Protein AF-A0A2I0SCR7-F1 (afdb_monomer)

Secondary structure (DSSP, 8-state):
-PPPPHHHHHSPPTTGGGEETTEE----HHHHHHHHHHHHHT----TTS-HHHHHHHHHHHHHHHHTTT-HHHHHHHHHHHHHHHHHHHHHHHHHHHTTEEEE--TTS-S--EEEE-SS-------------

Organism: NCBI:txid2058924

Solvent-accessible surface area (backbone atoms only — not comparable to full-atom values): 7984 Å² total; per-residue (Å²): 137,84,87,74,54,71,69,65,63,66,39,59,24,77,72,39,24,26,66,47,100,87,44,83,54,79,49,57,64,70,56,36,39,50,54,58,40,57,75,54,68,78,70,74,81,62,87,86,55,54,68,72,58,50,54,52,50,59,51,42,54,54,48,46,50,49,11,39,44,36,45,72,38,44,58,50,39,52,55,50,50,51,53,52,49,51,51,52,51,49,54,52,48,31,63,73,47,73,34,43,48,78,46,70,48,91,84,65,81,50,79,72,45,75,45,73,59,76,56,88,69,80,78,71,73,79,77,78,79,75,87,128

Nearest PDB structures (foldseek):
  6ya6-assembly1_B  TM=4.386E-01  e=8.259E+00  Homo sapiens

Structure (mmCIF, N/CA/C/O backbone):
data_AF-A0A2I0SCR7-F1
#
_entry.id   AF-A0A2I0SCR7-F1
#
loop_
_atom_site.group_PDB
_atom_site.id
_atom_site.type_symbol
_atom_site.label_atom_id
_atom_site.label_alt_id
_atom_site.label_comp_id
_atom_site.label_asym_id
_atom_site.label_entity_id
_atom_site.label_seq_id
_atom_site.pdbx_PDB_ins_code
_atom_site.Cartn_x
_atom_site.Cartn_y
_atom_site.Cartn_z
_atom_site.occupancy
_atom_site.B_iso_or_equiv
_atom_site.auth_seq_id
_atom_site.auth_comp_id
_atom_site.auth_asym_id
_atom_site.auth_atom_id
_atom_site.pdbx_PDB_model_num
ATOM 1 N N . MET A 1 1 ? 3.992 16.497 23.424 1.00 75.38 1 MET A N 1
ATOM 2 C CA . MET A 1 1 ? 3.329 15.257 22.976 1.00 75.38 1 MET A CA 1
ATOM 3 C C . MET A 1 1 ? 2.904 14.525 24.228 1.00 75.38 1 MET A C 1
ATOM 5 O O . MET A 1 1 ? 3.754 14.311 25.080 1.00 75.38 1 MET A O 1
ATOM 9 N N . GLU A 1 2 ? 1.617 14.226 24.357 1.00 89.12 2 GLU A N 1
ATOM 10 C CA . GLU A 1 2 ? 1.086 13.418 25.461 1.00 89.12 2 GLU A CA 1
ATOM 11 C C . GLU A 1 2 ? 1.238 11.931 25.118 1.00 89.12 2 GLU A C 1
ATOM 13 O O . GLU A 1 2 ? 1.054 11.545 23.961 1.00 89.12 2 GLU A O 1
ATOM 18 N N . ILE A 1 3 ? 1.600 11.103 26.101 1.00 94.56 3 ILE A N 1
ATOM 19 C CA . ILE A 1 3 ? 1.719 9.651 25.912 1.00 94.56 3 ILE A CA 1
ATOM 20 C C . ILE A 1 3 ? 0.316 9.044 25.956 1.00 94.56 3 ILE A C 1
ATOM 22 O O . ILE A 1 3 ? -0.421 9.246 26.918 1.00 94.56 3 ILE A O 1
ATOM 26 N N . GLN A 1 4 ? -0.041 8.287 24.921 1.00 93.44 4 GLN A N 1
ATOM 27 C CA . GLN A 1 4 ? -1.324 7.594 24.843 1.00 93.44 4 GLN A CA 1
ATOM 28 C C . GLN A 1 4 ? -1.243 6.209 25.493 1.00 93.44 4 GLN A C 1
ATOM 30 O O . GLN A 1 4 ? -0.223 5.523 25.397 1.00 93.44 4 GLN A O 1
ATOM 35 N N . SER A 1 5 ? -2.332 5.776 26.129 1.00 96.69 5 SER A N 1
ATOM 36 C CA . SER A 1 5 ? -2.488 4.387 26.563 1.00 96.69 5 SER A CA 1
ATOM 37 C C . SER A 1 5 ? -2.703 3.458 25.361 1.00 96.69 5 SER A C 1
ATOM 39 O O . SER A 1 5 ? -3.092 3.894 24.276 1.00 96.69 5 SER A O 1
ATOM 41 N N . LEU A 1 6 ? -2.498 2.151 25.553 1.00 96.19 6 LEU A N 1
ATOM 42 C CA . LEU A 1 6 ? -2.779 1.161 24.508 1.00 96.19 6 LEU A CA 1
ATOM 43 C C . LEU A 1 6 ? -4.248 1.201 24.056 1.00 96.19 6 LEU A C 1
ATOM 45 O O . LEU A 1 6 ? -4.519 1.129 22.863 1.00 96.19 6 LEU A O 1
ATOM 49 N N . GLU A 1 7 ? -5.182 1.370 24.993 1.00 96.50 7 GLU A N 1
ATOM 50 C CA . GLU A 1 7 ? -6.614 1.489 24.697 1.00 96.50 7 GLU A CA 1
ATOM 51 C C . GLU A 1 7 ? -6.903 2.692 23.788 1.00 96.50 7 GLU A C 1
ATOM 53 O O . GLU A 1 7 ? -7.646 2.579 22.817 1.00 96.50 7 GLU A O 1
ATOM 58 N N . GLN A 1 8 ? -6.252 3.831 24.046 1.00 94.56 8 GLN A N 1
ATOM 59 C CA . GLN A 1 8 ? -6.382 5.021 23.205 1.00 94.56 8 GLN A CA 1
ATOM 60 C C . GLN A 1 8 ? -5.792 4.812 21.805 1.00 94.56 8 GLN A C 1
ATOM 62 O O . GLN A 1 8 ? -6.364 5.303 20.838 1.00 94.56 8 GLN A O 1
ATOM 67 N N . LEU A 1 9 ? -4.683 4.075 21.682 1.00 94.06 9 LEU A N 1
ATOM 68 C CA . LEU A 1 9 ? -4.076 3.734 20.386 1.00 94.06 9 LEU A CA 1
ATOM 69 C C . LEU A 1 9 ? -4.917 2.736 19.572 1.00 94.06 9 LEU A C 1
ATOM 71 O O . LEU A 1 9 ? -4.842 2.722 18.347 1.00 94.06 9 LEU A O 1
ATOM 75 N N . GLN A 1 10 ? -5.697 1.890 20.246 1.00 94.88 10 GLN A N 1
ATOM 76 C CA . GLN A 1 10 ? -6.592 0.909 19.626 1.00 94.88 10 GLN A CA 1
ATOM 77 C C . GLN A 1 10 ? -7.984 1.475 19.318 1.00 94.88 10 GLN A C 1
ATOM 79 O O . GLN A 1 10 ? -8.761 0.834 18.606 1.00 94.88 10 GLN A O 1
ATOM 84 N N . ALA A 1 11 ? -8.317 2.658 19.839 1.00 96.19 11 ALA A N 1
ATOM 85 C C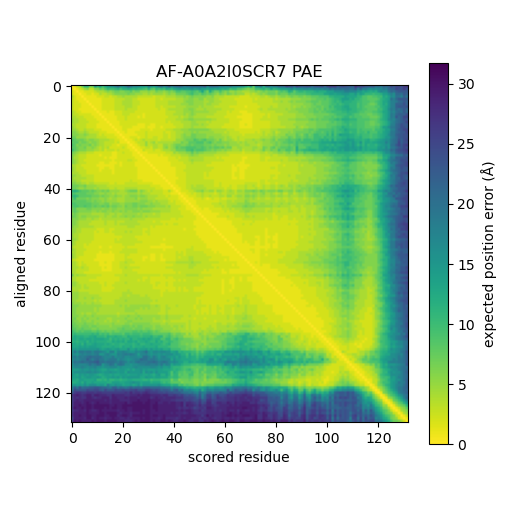A . ALA A 1 11 ? -9.568 3.326 19.526 1.00 96.19 11 ALA A CA 1
ATOM 86 C C . ALA A 1 11 ? -9.596 3.722 18.044 1.00 96.19 11 ALA A C 1
ATOM 88 O O . ALA A 1 11 ? -8.648 4.300 17.516 1.00 96.19 11 ALA A O 1
ATOM 89 N N . ALA A 1 12 ? -10.703 3.421 17.366 1.00 97.06 12 ALA A N 1
ATOM 90 C CA . ALA A 1 12 ? -10.852 3.791 15.968 1.00 97.06 12 ALA A CA 1
ATOM 91 C C . ALA A 1 12 ? -10.916 5.313 15.789 1.00 97.06 12 ALA A C 1
ATOM 93 O O . ALA A 1 12 ? -11.583 6.027 16.545 1.00 97.06 12 ALA A O 1
ATOM 94 N N . ASP A 1 13 ? -10.268 5.793 14.733 1.00 96.25 13 ASP A N 1
ATOM 95 C CA . ASP A 1 13 ? -10.353 7.182 14.314 1.00 96.25 13 ASP A CA 1
ATOM 96 C C . ASP A 1 13 ? -11.774 7.501 13.838 1.00 96.25 13 ASP A C 1
ATOM 98 O O . ASP A 1 13 ? -12.359 6.798 13.021 1.00 96.25 13 ASP A O 1
ATOM 102 N N . ARG A 1 14 ? -12.359 8.597 14.320 1.00 95.12 14 ARG A N 1
ATOM 103 C CA . ARG A 1 14 ? -13.758 8.921 14.003 1.00 95.12 14 ARG A CA 1
ATOM 104 C C . ARG A 1 14 ? -13.994 9.184 12.510 1.00 95.12 14 ARG A C 1
ATOM 106 O O . ARG A 1 14 ? -15.095 8.933 12.025 1.00 95.12 14 ARG A O 1
ATOM 113 N N . THR A 1 15 ? -13.001 9.717 11.805 1.00 95.00 15 THR A N 1
ATOM 114 C CA . THR A 1 15 ? -13.076 10.038 10.372 1.00 95.00 15 THR A CA 1
ATOM 115 C C . THR A 1 15 ? -13.017 8.768 9.535 1.00 95.00 15 THR A C 1
ATOM 117 O O . THR A 1 15 ? -13.746 8.650 8.553 1.00 95.00 15 THR A O 1
ATOM 120 N N . SER A 1 16 ? -12.213 7.786 9.951 1.00 95.06 16 SER A N 1
ATOM 121 C CA . SER A 1 16 ? -12.112 6.493 9.265 1.00 95.06 16 SER A CA 1
ATOM 122 C C . SER A 1 16 ? -13.448 5.734 9.230 1.00 95.06 16 SER A C 1
ATOM 124 O O . SER A 1 16 ? -13.746 5.047 8.254 1.00 95.06 16 SER A O 1
ATOM 126 N N . LEU A 1 17 ? -14.298 5.924 10.247 1.00 96.69 17 LEU A N 1
ATOM 127 C CA . LEU A 1 17 ? -15.618 5.291 10.3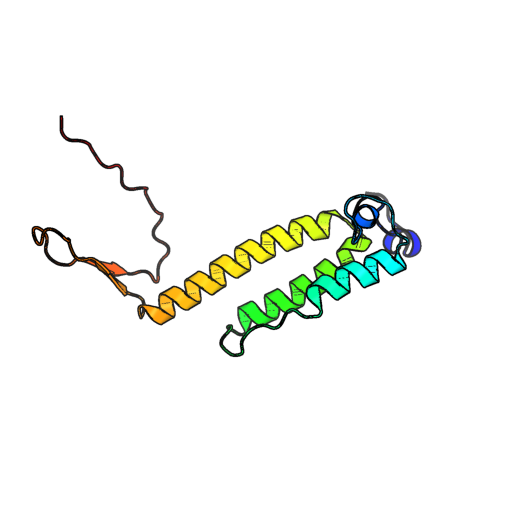51 1.00 96.69 17 LEU A CA 1
ATOM 128 C C . LEU A 1 17 ? -16.669 5.880 9.401 1.00 96.69 17 LEU A C 1
ATOM 130 O O . LEU A 1 17 ? -17.769 5.331 9.309 1.00 96.69 17 LEU A O 1
ATOM 134 N N . ALA A 1 18 ? -16.365 6.995 8.727 1.00 95.62 18 ALA A N 1
ATOM 135 C CA . ALA A 1 18 ? -17.331 7.706 7.896 1.00 95.62 18 ALA A CA 1
ATOM 136 C C . ALA A 1 18 ? -17.610 7.021 6.546 1.00 95.62 18 ALA A C 1
ATOM 138 O O . ALA A 1 18 ? -18.607 7.321 5.887 1.00 95.62 18 ALA A O 1
ATOM 139 N N . PHE A 1 19 ? -16.727 6.115 6.120 1.00 91.06 19 PHE A N 1
ATOM 140 C CA . PHE A 1 19 ? -16.751 5.507 4.793 1.00 91.06 19 PHE A CA 1
ATOM 141 C C . PHE A 1 19 ? -17.416 4.140 4.832 1.00 91.06 19 PHE A C 1
ATOM 143 O O . PHE A 1 19 ? -16.894 3.198 5.427 1.00 91.06 19 PHE A O 1
ATOM 150 N N . THR A 1 20 ? -18.561 4.036 4.169 1.00 92.25 20 THR A N 1
ATOM 151 C CA . THR A 1 20 ? -19.405 2.840 4.167 1.00 92.25 20 THR A CA 1
ATOM 152 C C . THR A 1 20 ? -19.600 2.320 2.738 1.00 92.25 20 THR A C 1
ATOM 154 O O . THR A 1 20 ? -19.393 3.073 1.781 1.00 92.25 20 THR A O 1
ATOM 157 N N . PRO A 1 21 ? -20.075 1.075 2.556 1.00 90.94 21 PRO A N 1
ATOM 158 C CA . PRO A 1 21 ? -20.440 0.553 1.237 1.00 90.94 21 PRO A CA 1
ATOM 159 C C . PRO A 1 21 ? -21.473 1.400 0.472 1.00 90.94 21 PRO A C 1
ATOM 161 O O . PRO A 1 21 ? -21.554 1.306 -0.748 1.00 90.94 21 PRO A O 1
ATOM 164 N N . TYR A 1 22 ? -22.256 2.226 1.172 1.00 92.12 22 TYR A N 1
ATOM 165 C CA . TYR A 1 22 ? -23.315 3.063 0.599 1.00 92.12 22 TYR A CA 1
ATOM 166 C C . TYR A 1 22 ? -22.919 4.547 0.505 1.00 92.12 22 TYR A C 1
ATOM 168 O O . TYR A 1 22 ? -23.778 5.409 0.337 1.00 92.12 22 TYR A O 1
ATOM 176 N N . GLY A 1 23 ? -21.624 4.858 0.628 1.00 90.50 23 GLY A N 1
ATOM 177 C CA . GLY A 1 23 ? -21.103 6.224 0.663 1.00 90.50 23 GLY A CA 1
ATOM 178 C C . GLY A 1 23 ? -20.829 6.699 2.090 1.00 90.50 23 GLY A C 1
ATOM 179 O O . GLY A 1 23 ? -20.320 5.939 2.916 1.00 90.50 23 GLY A O 1
ATOM 180 N N . LEU A 1 24 ? -21.137 7.965 2.380 1.00 92.38 24 LEU A N 1
ATOM 181 C CA . LEU A 1 24 ? -20.877 8.564 3.691 1.00 92.38 24 LEU A CA 1
ATOM 182 C C . LEU A 1 24 ? -21.928 8.133 4.721 1.00 92.38 24 LEU A C 1
ATOM 184 O O . LEU A 1 24 ? -23.129 8.218 4.480 1.00 92.38 24 LEU A O 1
ATOM 188 N N . GLY A 1 25 ? -21.467 7.702 5.888 1.00 92.88 25 GLY A N 1
ATOM 189 C CA . GLY A 1 25 ? -22.296 7.230 6.990 1.00 92.88 25 GLY A CA 1
ATOM 190 C C . GLY A 1 25 ? -21.463 7.093 8.256 1.00 92.88 25 GLY A C 1
ATOM 191 O O . GLY A 1 25 ? -20.472 7.794 8.414 1.00 92.88 25 GLY A O 1
ATOM 192 N N . ARG A 1 26 ? -21.844 6.205 9.173 1.00 94.50 26 ARG A N 1
ATOM 193 C CA . ARG A 1 26 ? -20.987 5.841 10.305 1.00 94.50 26 ARG A CA 1
ATOM 194 C C . ARG A 1 26 ? -21.094 4.350 10.560 1.00 94.50 26 ARG A C 1
ATOM 196 O O . ARG A 1 26 ? -22.197 3.854 10.764 1.00 94.50 26 ARG A O 1
ATOM 203 N N . MET A 1 27 ? -19.962 3.658 10.536 1.00 96.19 27 MET A N 1
ATOM 204 C CA . MET A 1 27 ? -19.903 2.231 10.845 1.00 96.19 27 MET A CA 1
ATOM 205 C C . MET A 1 27 ? -19.309 1.974 12.218 1.00 96.19 27 MET A C 1
ATOM 207 O O . MET A 1 27 ? -18.518 2.766 12.736 1.00 96.19 27 MET A O 1
ATOM 211 N N . GLU A 1 28 ? -19.665 0.819 12.768 1.00 97.00 28 GLU A N 1
ATOM 212 C CA . GLU A 1 28 ? -18.970 0.262 13.916 1.00 97.00 28 GLU A CA 1
ATOM 213 C C . GLU A 1 28 ? -17.506 -0.045 13.554 1.00 97.00 28 GLU A C 1
ATOM 215 O O . GLU A 1 28 ? -17.235 -0.515 12.443 1.00 97.00 28 GLU A O 1
ATOM 220 N N . PRO A 1 29 ? -16.546 0.179 14.471 1.00 96.62 29 PRO A N 1
ATOM 221 C CA . PRO A 1 29 ? -15.120 -0.018 14.206 1.00 96.62 29 PRO A CA 1
ATOM 222 C C . PRO A 1 29 ? -14.755 -1.374 13.598 1.00 96.62 29 PRO A C 1
ATOM 224 O O . PRO A 1 29 ? -13.977 -1.440 12.646 1.00 96.62 29 PRO A O 1
ATOM 227 N N . GLY A 1 30 ? -15.341 -2.459 14.111 1.00 96.50 30 GLY A N 1
ATOM 228 C CA . GLY A 1 30 ? -15.086 -3.808 13.602 1.00 96.50 30 GLY A CA 1
ATOM 229 C C . GLY A 1 30 ? -15.600 -4.013 12.175 1.00 96.50 30 GLY A C 1
ATOM 230 O O . GLY A 1 30 ? -14.940 -4.662 11.361 1.00 96.50 30 GLY A O 1
ATOM 231 N N . ASP A 1 31 ? -16.745 -3.416 11.844 1.00 96.75 31 ASP A N 1
ATOM 232 C CA . ASP A 1 31 ? -17.308 -3.470 10.496 1.00 96.75 31 ASP A CA 1
ATOM 233 C C . ASP A 1 31 ? -16.506 -2.607 9.523 1.00 96.75 31 ASP A C 1
ATOM 235 O O . ASP A 1 31 ? -16.275 -3.034 8.394 1.00 96.75 31 ASP A O 1
ATOM 239 N N . ALA A 1 32 ? -15.996 -1.455 9.971 1.00 96.25 32 ALA A N 1
ATOM 240 C CA . ALA A 1 32 ? -15.056 -0.638 9.204 1.00 96.25 32 ALA A CA 1
ATOM 241 C C . ALA A 1 32 ? -13.761 -1.379 8.902 1.00 96.25 32 ALA A C 1
ATOM 243 O O . ALA A 1 32 ? -13.367 -1.459 7.740 1.00 96.25 32 ALA A O 1
ATOM 244 N N . ALA A 1 33 ? -13.149 -2.004 9.907 1.00 95.94 33 ALA A N 1
ATOM 245 C CA . ALA A 1 33 ? -11.938 -2.791 9.705 1.00 95.94 33 ALA A CA 1
ATOM 246 C C . ALA A 1 33 ? -12.170 -3.932 8.710 1.00 95.94 33 ALA A C 1
ATOM 248 O O . ALA A 1 33 ? -11.351 -4.143 7.813 1.00 95.94 33 ALA A O 1
ATOM 249 N N . ARG A 1 34 ? -13.292 -4.649 8.828 1.00 96.31 34 ARG A N 1
ATOM 250 C CA . ARG A 1 34 ? -13.641 -5.740 7.910 1.00 96.31 34 ARG A CA 1
ATOM 251 C C . ARG A 1 34 ? -13.908 -5.231 6.496 1.00 96.31 34 ARG A C 1
ATOM 253 O O . ARG A 1 34 ? -13.380 -5.792 5.542 1.00 96.31 34 ARG A O 1
ATOM 260 N N . PHE A 1 35 ? -14.704 -4.173 6.357 1.00 94.56 35 PHE A N 1
ATOM 261 C CA . PHE A 1 35 ? -15.031 -3.577 5.064 1.00 94.56 35 PHE A CA 1
ATOM 262 C C . PHE A 1 35 ? -13.768 -3.137 4.322 1.00 94.56 35 PHE A C 1
ATOM 264 O O . PHE A 1 35 ? -13.555 -3.560 3.191 1.00 94.56 35 PHE A O 1
ATOM 271 N N . GLN A 1 36 ? -12.899 -2.365 4.976 1.00 93.50 36 GLN A N 1
ATOM 272 C CA . GLN A 1 36 ? -11.688 -1.836 4.349 1.00 93.50 36 GLN A CA 1
ATOM 273 C C . GLN A 1 36 ? -10.716 -2.961 3.960 1.00 93.50 36 GLN A C 1
ATOM 275 O O . GLN A 1 36 ? -10.200 -2.969 2.847 1.00 93.50 36 GLN A O 1
ATOM 280 N N . GLN A 1 37 ? -10.528 -3.978 4.805 1.00 94.94 37 GLN A N 1
ATOM 281 C CA . GLN A 1 37 ? -9.706 -5.141 4.441 1.00 94.94 37 GLN A CA 1
ATOM 282 C C . GLN A 1 37 ? -10.286 -5.924 3.254 1.00 94.94 37 GLN A C 1
ATOM 284 O O . GLN A 1 37 ? -9.536 -6.355 2.380 1.00 94.94 37 GLN A O 1
ATOM 289 N N . ASN A 1 38 ? -11.611 -6.060 3.162 1.00 95.00 38 ASN A N 1
ATOM 290 C CA . ASN A 1 38 ? -12.248 -6.743 2.035 1.00 95.00 38 ASN A CA 1
ATOM 291 C C . ASN A 1 38 ? -12.009 -6.031 0.694 1.00 95.00 38 ASN A C 1
ATOM 293 O O . ASN A 1 38 ? -11.897 -6.713 -0.322 1.00 95.00 38 ASN A O 1
ATOM 297 N N . GLN A 1 39 ? -11.874 -4.699 0.684 1.00 90.81 39 GLN A N 1
ATOM 298 C CA . GLN A 1 39 ? -11.593 -3.926 -0.537 1.00 90.81 39 GLN A CA 1
ATOM 299 C C . GLN A 1 39 ? -10.265 -4.330 -1.193 1.00 90.81 39 GLN A C 1
ATOM 301 O O . GLN A 1 39 ? -10.136 -4.273 -2.413 1.00 90.81 39 GLN A O 1
ATOM 306 N N . ILE A 1 40 ? -9.283 -4.742 -0.387 1.00 91.88 40 ILE A N 1
ATOM 307 C CA . ILE A 1 40 ? -7.931 -5.084 -0.848 1.00 91.88 40 ILE A CA 1
ATOM 308 C C . ILE A 1 40 ? -7.656 -6.592 -0.849 1.00 91.88 40 ILE A C 1
ATOM 310 O O . ILE A 1 40 ? -6.708 -7.039 -1.488 1.00 91.88 40 ILE A O 1
ATOM 314 N N . ALA A 1 41 ? -8.490 -7.401 -0.189 1.00 92.31 41 ALA A N 1
ATOM 315 C CA . ALA A 1 41 ? -8.290 -8.846 -0.062 1.00 92.31 41 ALA A CA 1
ATOM 316 C C . ALA A 1 41 ? -8.277 -9.587 -1.412 1.00 92.31 41 ALA A C 1
ATOM 318 O O . ALA A 1 41 ? -7.610 -10.612 -1.556 1.00 92.31 41 ALA A O 1
ATOM 319 N N . SER A 1 42 ? -9.006 -9.083 -2.413 1.00 87.44 42 SER A N 1
ATOM 320 C CA . SER A 1 42 ? -9.034 -9.668 -3.759 1.00 87.44 42 SER A CA 1
ATOM 321 C C . SER A 1 42 ? -7.920 -9.166 -4.678 1.00 87.44 42 SER A C 1
ATOM 323 O O . SER A 1 42 ? -7.771 -9.690 -5.784 1.00 87.44 42 SER A O 1
ATOM 325 N N . CYS A 1 43 ? -7.147 -8.159 -4.266 1.00 89.56 43 CYS A N 1
ATOM 326 C CA . CYS A 1 43 ? -6.078 -7.608 -5.087 1.00 89.56 43 CYS A CA 1
ATOM 327 C C . CYS A 1 43 ? -4.924 -8.612 -5.187 1.00 89.56 43 CYS A C 1
ATOM 329 O O . CYS A 1 43 ? -4.276 -8.946 -4.198 1.00 89.56 43 CYS A O 1
ATOM 331 N N . LYS A 1 44 ? -4.656 -9.088 -6.406 1.00 88.44 44 LYS A N 1
ATOM 332 C CA . LYS A 1 44 ? -3.552 -10.003 -6.708 1.00 88.44 44 LYS A CA 1
ATOM 333 C C . LYS A 1 44 ? -2.641 -9.371 -7.746 1.00 88.44 44 LYS A C 1
ATOM 335 O O . LYS A 1 44 ? -3.098 -8.964 -8.811 1.00 88.44 44 LYS A O 1
ATOM 340 N N . LEU A 1 45 ? -1.351 -9.311 -7.438 1.00 89.75 45 LEU A N 1
ATOM 341 C CA . LEU A 1 45 ? -0.332 -8.884 -8.392 1.00 89.75 45 LEU A CA 1
ATOM 342 C C . LEU A 1 45 ? -0.004 -10.023 -9.364 1.00 89.75 45 LEU A C 1
ATOM 344 O O . LEU A 1 45 ? 0.083 -11.179 -8.945 1.00 89.75 45 LEU A O 1
ATOM 348 N N . SER A 1 46 ? 0.232 -9.689 -10.638 1.00 89.94 46 SER A N 1
ATOM 349 C CA . SER A 1 46 ? 0.766 -10.643 -11.625 1.00 89.94 46 SER A CA 1
ATOM 350 C C . SER A 1 46 ? 2.096 -11.237 -11.147 1.00 89.94 46 SER A C 1
ATOM 352 O O . SER A 1 46 ? 2.830 -10.594 -10.390 1.00 89.94 46 SER A O 1
ATOM 354 N N . ALA A 1 47 ? 2.428 -12.446 -11.604 1.00 88.94 47 ALA A N 1
ATOM 355 C CA . ALA A 1 47 ? 3.721 -13.077 -11.342 1.00 88.94 47 ALA A CA 1
ATOM 356 C C . ALA A 1 47 ? 4.894 -12.241 -11.888 1.00 88.94 47 ALA A C 1
ATOM 358 O O . ALA A 1 47 ? 5.949 -12.202 -11.266 1.00 88.94 47 ALA A O 1
ATOM 359 N N . ASP A 1 48 ? 4.670 -11.500 -12.976 1.00 85.56 48 ASP A N 1
ATOM 360 C CA . ASP A 1 48 ? 5.694 -10.676 -13.633 1.00 85.56 48 ASP A CA 1
ATOM 361 C C . ASP A 1 48 ? 6.009 -9.368 -12.890 1.00 85.56 48 ASP A C 1
ATOM 363 O O . ASP A 1 48 ? 6.874 -8.604 -13.315 1.00 85.56 48 ASP A O 1
ATOM 367 N N . VAL A 1 49 ? 5.288 -9.055 -11.806 1.00 86.19 49 VAL A N 1
ATOM 368 C CA . VAL A 1 49 ? 5.581 -7.861 -11.005 1.00 86.19 49 VAL A CA 1
ATOM 369 C C . VAL A 1 49 ? 6.893 -8.077 -10.241 1.00 86.19 49 VAL A C 1
ATOM 371 O O . VAL A 1 49 ? 6.986 -9.067 -9.507 1.00 86.19 49 VAL A O 1
ATOM 374 N N . PRO A 1 50 ? 7.871 -7.152 -10.349 1.00 86.69 50 PRO A N 1
ATOM 375 C CA . PRO A 1 50 ? 9.142 -7.257 -9.640 1.00 86.69 50 PRO A CA 1
ATOM 376 C C . PRO A 1 50 ? 8.971 -7.417 -8.128 1.00 86.69 50 PRO A C 1
ATOM 378 O O . PRO A 1 50 ? 8.111 -6.777 -7.516 1.00 86.69 50 PRO A O 1
ATOM 381 N N . GLU A 1 51 ? 9.853 -8.205 -7.509 1.00 88.94 51 GLU A N 1
ATOM 382 C CA . GLU A 1 51 ? 9.776 -8.544 -6.081 1.00 88.94 51 GLU A CA 1
ATOM 383 C C . GLU A 1 51 ? 9.786 -7.307 -5.174 1.00 88.94 51 GLU A C 1
ATOM 385 O O . GLU A 1 51 ? 9.041 -7.224 -4.201 1.00 88.94 51 GLU A O 1
ATOM 390 N N . ARG A 1 52 ? 10.559 -6.280 -5.546 1.00 88.00 52 ARG A N 1
ATOM 391 C CA . ARG A 1 52 ? 10.587 -4.999 -4.828 1.00 88.00 52 ARG A CA 1
ATOM 392 C C . ARG A 1 52 ? 9.205 -4.341 -4.758 1.00 88.00 52 ARG A C 1
ATOM 394 O O . ARG A 1 52 ? 8.800 -3.866 -3.700 1.00 88.00 52 ARG A O 1
ATOM 401 N N . THR A 1 53 ? 8.492 -4.305 -5.880 1.00 90.31 53 THR A N 1
ATOM 402 C CA . THR A 1 53 ? 7.146 -3.725 -5.968 1.00 90.31 53 THR A CA 1
ATOM 403 C C . THR A 1 53 ? 6.137 -4.582 -5.212 1.00 90.31 53 THR A C 1
ATOM 405 O O . THR A 1 53 ? 5.257 -4.042 -4.544 1.00 90.31 53 THR A O 1
ATOM 408 N N . ARG A 1 54 ? 6.288 -5.911 -5.266 1.00 92.94 54 ARG A N 1
ATOM 409 C CA . ARG A 1 54 ? 5.460 -6.847 -4.497 1.00 92.94 54 ARG A CA 1
ATOM 410 C C . ARG A 1 54 ? 5.591 -6.616 -2.993 1.00 92.94 54 ARG A C 1
ATOM 412 O O . ARG A 1 54 ? 4.573 -6.433 -2.332 1.00 92.94 54 ARG A O 1
ATOM 419 N N . GLY A 1 55 ? 6.816 -6.533 -2.477 1.00 93.25 55 GLY A N 1
ATOM 420 C CA . GLY A 1 55 ? 7.062 -6.252 -1.062 1.00 93.25 55 GLY A CA 1
ATOM 421 C C . GLY A 1 55 ? 6.455 -4.919 -0.612 1.00 93.25 55 GLY A C 1
ATOM 422 O O . GLY A 1 55 ? 5.783 -4.864 0.416 1.00 93.25 55 GLY A O 1
ATOM 423 N N . ALA A 1 56 ? 6.601 -3.862 -1.420 1.00 92.88 56 ALA A N 1
ATOM 424 C CA . ALA A 1 56 ? 5.992 -2.563 -1.125 1.00 92.88 56 ALA A CA 1
ATOM 425 C C . ALA A 1 56 ? 4.454 -2.627 -1.100 1.00 92.88 56 ALA A C 1
ATOM 427 O O . ALA A 1 56 ? 3.818 -2.041 -0.228 1.00 92.88 56 ALA A O 1
ATOM 428 N N . PHE A 1 57 ? 3.838 -3.369 -2.023 1.00 93.25 57 PHE A N 1
ATOM 429 C CA . PHE A 1 57 ? 2.391 -3.586 -2.024 1.00 93.25 57 PHE A CA 1
ATOM 430 C C . PHE A 1 57 ? 1.913 -4.324 -0.760 1.00 93.25 57 PHE A C 1
ATOM 432 O O . PHE A 1 57 ? 0.930 -3.922 -0.134 1.00 93.25 57 PHE A O 1
ATOM 439 N N . GLU A 1 58 ? 2.620 -5.372 -0.335 1.00 93.94 58 GLU A N 1
ATOM 440 C CA . GLU A 1 58 ? 2.300 -6.105 0.898 1.00 93.94 58 GLU A CA 1
ATOM 441 C C . GLU A 1 58 ? 2.444 -5.241 2.160 1.00 93.94 58 GLU A C 1
ATOM 443 O O . GLU A 1 58 ? 1.665 -5.372 3.104 1.00 93.94 58 GLU A O 1
ATOM 448 N N . GLU A 1 59 ? 3.413 -4.332 2.195 1.00 95.19 59 GLU A N 1
ATOM 449 C CA . GLU A 1 59 ? 3.542 -3.356 3.278 1.00 95.19 59 GLU A CA 1
ATOM 450 C C . GLU A 1 59 ? 2.376 -2.356 3.280 1.00 95.19 59 GLU A C 1
ATOM 452 O O . GLU A 1 59 ? 1.728 -2.150 4.311 1.00 95.19 59 GLU A O 1
ATOM 457 N N . LEU A 1 60 ? 2.038 -1.801 2.114 1.00 95.81 60 LEU A N 1
ATOM 458 C CA . LEU A 1 60 ? 0.946 -0.838 1.967 1.00 95.81 60 LEU A CA 1
ATOM 459 C C . LEU A 1 60 ? -0.413 -1.427 2.341 1.00 95.81 60 LEU A C 1
ATOM 461 O O . LEU A 1 60 ? -1.209 -0.759 2.995 1.00 95.81 60 LEU A O 1
ATOM 465 N N . THR A 1 61 ? -0.677 -2.685 1.989 1.00 95.00 61 THR A N 1
ATOM 466 C CA . THR A 1 61 ? -1.916 -3.377 2.386 1.00 95.00 61 THR A CA 1
ATOM 467 C C . THR A 1 61 ? -2.039 -3.552 3.902 1.00 95.00 61 THR A C 1
ATOM 469 O O . THR A 1 61 ? -3.128 -3.366 4.450 1.00 95.00 61 THR A O 1
ATOM 472 N N . LYS A 1 62 ? -0.933 -3.823 4.611 1.00 94.56 62 LYS A N 1
ATOM 473 C CA . LYS A 1 62 ? -0.915 -3.873 6.085 1.00 94.56 62 LYS A CA 1
ATOM 474 C C . LYS A 1 62 ? -1.193 -2.499 6.696 1.00 94.56 62 LYS A C 1
ATOM 476 O O . LYS A 1 62 ? -2.012 -2.397 7.607 1.00 94.56 62 LYS A O 1
ATOM 481 N N . LEU A 1 63 ? -0.556 -1.446 6.179 1.00 96.12 63 LEU A N 1
ATOM 482 C CA . LEU A 1 63 ? -0.787 -0.069 6.633 1.00 96.12 63 LEU A CA 1
ATOM 483 C C . LEU A 1 63 ? -2.223 0.392 6.350 1.00 96.12 63 LEU A C 1
ATOM 485 O O . LEU A 1 63 ? -2.851 1.022 7.199 1.00 96.12 63 LEU A O 1
ATOM 489 N N . PHE A 1 64 ? -2.777 0.023 5.193 1.00 96.06 64 PHE A N 1
ATOM 490 C CA . PHE A 1 64 ? -4.165 0.302 4.835 1.00 96.06 64 PHE A CA 1
ATOM 491 C C . PHE A 1 64 ? -5.141 -0.328 5.834 1.00 96.06 64 PHE A C 1
ATOM 493 O O . PHE A 1 64 ? -6.069 0.334 6.298 1.00 96.06 64 PHE A O 1
ATOM 500 N N . ALA A 1 65 ? -4.913 -1.587 6.225 1.00 94.50 65 ALA A N 1
ATOM 501 C CA . ALA A 1 65 ? -5.739 -2.266 7.224 1.00 94.50 65 ALA A CA 1
ATOM 502 C C . ALA A 1 65 ? -5.739 -1.537 8.584 1.00 94.50 65 ALA A C 1
ATOM 504 O O . ALA A 1 65 ? -6.751 -1.533 9.285 1.00 94.50 65 ALA A O 1
ATOM 505 N N . GLN A 1 66 ? -4.635 -0.871 8.934 1.00 95.19 66 GLN A N 1
ATOM 506 C CA . GLN A 1 66 ? -4.501 -0.074 10.158 1.00 95.19 66 GLN A CA 1
ATOM 507 C C . GLN A 1 66 ? -5.134 1.323 10.058 1.00 95.19 66 GLN A C 1
ATOM 509 O O . GLN A 1 66 ? -5.313 1.980 11.083 1.00 95.19 66 GLN A O 1
ATOM 514 N N . GLY A 1 67 ? -5.529 1.780 8.864 1.00 96.00 67 GLY A N 1
ATOM 515 C CA . GLY A 1 67 ? -6.105 3.112 8.653 1.00 96.00 67 GLY A CA 1
ATOM 516 C C . GLY A 1 67 ? -7.394 3.381 9.437 1.00 96.00 67 GLY A C 1
ATOM 517 O O . GLY A 1 67 ? -7.707 4.536 9.727 1.00 96.00 67 GLY A O 1
ATOM 518 N N . VAL A 1 68 ? -8.098 2.334 9.885 1.00 96.44 68 VAL A N 1
ATOM 519 C CA . VAL A 1 68 ? -9.246 2.473 10.798 1.00 96.44 68 VAL A CA 1
ATOM 520 C C . VAL A 1 68 ? -8.850 3.138 12.118 1.00 96.44 68 VAL A C 1
ATOM 522 O O . VAL A 1 68 ? -9.637 3.896 12.680 1.00 96.44 68 VAL A O 1
ATOM 525 N N . LEU A 1 69 ? -7.626 2.914 12.592 1.00 96.75 69 LEU A N 1
ATOM 526 C CA . LEU A 1 69 ? -7.104 3.510 13.824 1.00 96.75 69 LEU A CA 1
ATOM 527 C C . LEU A 1 69 ? -6.564 4.930 13.605 1.00 96.75 69 LEU A C 1
ATOM 529 O O . LEU A 1 69 ? -6.464 5.710 14.544 1.00 96.75 69 LEU A O 1
ATOM 533 N N . CYS A 1 70 ? -6.208 5.282 12.366 1.00 95.81 70 CYS A N 1
ATOM 534 C CA . CYS A 1 70 ? -5.672 6.594 12.024 1.00 95.81 70 CYS A CA 1
ATOM 535 C C . CYS A 1 70 ? -5.951 6.935 10.558 1.00 95.81 70 CYS A C 1
ATOM 537 O O . CYS A 1 70 ? -5.264 6.453 9.655 1.00 95.81 70 CYS A O 1
ATOM 539 N N . TYR A 1 71 ? -6.904 7.839 10.312 1.00 94.75 71 TYR A N 1
ATOM 540 C CA . TYR A 1 71 ? -7.327 8.188 8.952 1.00 94.75 71 TYR A CA 1
ATOM 541 C C . TYR A 1 71 ? -6.178 8.694 8.062 1.00 94.75 71 TYR A C 1
ATOM 543 O O . TYR A 1 71 ? -6.134 8.392 6.873 1.00 94.75 71 TYR A O 1
ATOM 551 N N . SER A 1 72 ? -5.196 9.400 8.636 1.00 95.69 72 SER A N 1
ATOM 552 C CA . SER A 1 72 ? -4.033 9.893 7.881 1.00 95.69 72 SER A CA 1
ATOM 553 C C . SER A 1 72 ? -3.151 8.784 7.287 1.00 95.69 72 SER A C 1
ATOM 555 O O . SER A 1 72 ? -2.321 9.058 6.422 1.00 95.69 72 SER A O 1
ATOM 557 N N . LEU A 1 73 ? -3.301 7.531 7.731 1.00 96.19 73 LEU A N 1
ATOM 558 C CA . LEU A 1 73 ? -2.643 6.400 7.083 1.00 96.19 73 LEU A CA 1
ATOM 559 C C . LEU A 1 73 ? -3.265 6.100 5.721 1.00 96.19 73 LEU A C 1
ATOM 561 O O . LEU A 1 73 ? -2.515 5.805 4.801 1.00 96.19 73 LEU A O 1
ATOM 565 N N . TYR A 1 74 ? -4.582 6.248 5.542 1.00 94.81 74 TYR A N 1
ATOM 566 C CA . TYR A 1 74 ? -5.206 6.035 4.231 1.00 94.81 74 TYR A CA 1
ATOM 567 C C . TYR A 1 74 ? -4.649 6.979 3.172 1.00 94.81 74 TYR A C 1
ATOM 569 O O . TYR A 1 74 ? -4.289 6.539 2.083 1.00 94.81 74 TYR A O 1
ATOM 577 N N . THR A 1 75 ? -4.517 8.262 3.511 1.00 92.12 75 THR A N 1
ATOM 578 C CA . THR A 1 75 ? -3.986 9.264 2.581 1.00 92.12 75 THR A CA 1
ATOM 579 C C . THR A 1 75 ? -2.518 8.999 2.258 1.00 92.12 75 THR A C 1
ATOM 581 O O . THR A 1 75 ? -2.137 9.004 1.095 1.00 92.12 75 THR A O 1
ATOM 584 N N . ARG A 1 76 ? -1.697 8.668 3.267 1.00 95.94 76 ARG A N 1
ATOM 585 C CA . ARG A 1 76 ? -0.282 8.325 3.041 1.00 95.94 76 ARG A CA 1
ATOM 586 C C . ARG A 1 76 ? -0.110 7.056 2.213 1.00 95.94 76 ARG A C 1
ATOM 588 O O . ARG A 1 76 ? 0.764 7.012 1.355 1.00 95.94 76 ARG A O 1
ATOM 595 N N . VAL A 1 77 ? -0.929 6.035 2.467 1.00 96.62 77 VAL A N 1
ATOM 596 C CA . VAL A 1 77 ? -0.917 4.791 1.692 1.00 96.62 77 VAL A CA 1
ATOM 597 C C . VAL A 1 77 ? -1.272 5.069 0.236 1.00 96.62 77 VAL A C 1
ATOM 599 O O . VAL A 1 77 ? -0.627 4.515 -0.644 1.00 96.62 77 VAL A O 1
ATOM 602 N N . GLN A 1 78 ? -2.254 5.933 -0.033 1.00 94.56 78 GLN A N 1
ATOM 603 C CA . GLN A 1 78 ? -2.597 6.326 -1.398 1.00 94.56 78 GLN A CA 1
ATOM 6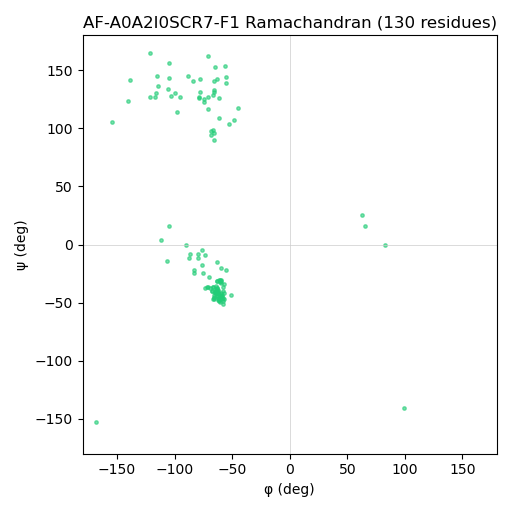04 C C . GLN A 1 78 ? -1.421 7.015 -2.106 1.00 94.56 78 GLN A C 1
ATOM 606 O O . GLN A 1 78 ? -1.091 6.637 -3.230 1.00 94.56 78 GLN A O 1
ATOM 611 N N . ASP A 1 79 ? -0.774 7.983 -1.454 1.00 96.00 79 ASP A N 1
ATOM 612 C CA . ASP A 1 79 ? 0.358 8.709 -2.039 1.00 96.00 79 ASP A CA 1
ATOM 613 C C . ASP A 1 79 ? 1.545 7.775 -2.331 1.00 96.00 79 ASP A C 1
ATOM 615 O O . ASP A 1 79 ? 2.093 7.794 -3.436 1.00 96.00 79 ASP A O 1
ATOM 619 N N . ASP A 1 80 ? 1.915 6.903 -1.383 1.00 95.88 80 ASP A N 1
ATOM 620 C CA . ASP A 1 80 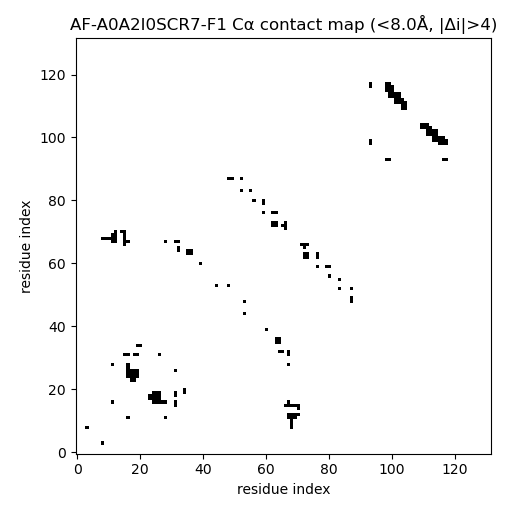? 3.000 5.939 -1.610 1.00 95.88 80 ASP A CA 1
ATOM 621 C C . ASP A 1 80 ? 2.604 4.902 -2.671 1.00 95.88 80 ASP A C 1
ATOM 623 O O . ASP A 1 80 ? 3.395 4.609 -3.563 1.00 95.88 80 ASP A O 1
ATOM 627 N N . ALA A 1 81 ? 1.362 4.407 -2.673 1.00 94.00 81 ALA A N 1
ATOM 628 C CA . ALA A 1 81 ? 0.884 3.484 -3.705 1.00 94.00 81 ALA A CA 1
ATOM 629 C C . ALA A 1 81 ? 1.023 4.072 -5.118 1.00 94.00 81 ALA A C 1
ATOM 631 O O . ALA A 1 81 ? 1.459 3.365 -6.029 1.00 94.00 81 ALA A O 1
ATOM 632 N N . MET A 1 82 ? 0.711 5.360 -5.299 1.00 94.19 82 MET A N 1
ATOM 633 C CA . MET A 1 82 ? 0.893 6.053 -6.578 1.00 94.19 82 MET A CA 1
ATOM 634 C C . MET A 1 82 ? 2.366 6.123 -6.987 1.00 94.19 82 MET A C 1
ATOM 636 O O . MET A 1 82 ? 2.696 5.818 -8.134 1.00 94.19 82 MET A O 1
ATOM 640 N N . LEU A 1 83 ? 3.260 6.446 -6.050 1.00 93.81 83 LEU A N 1
ATOM 641 C CA . LEU A 1 83 ? 4.699 6.482 -6.310 1.00 93.81 83 LEU A CA 1
ATOM 642 C C . LEU A 1 83 ? 5.253 5.094 -6.677 1.00 93.81 83 LEU A C 1
ATOM 644 O O . LEU A 1 83 ? 6.056 4.962 -7.604 1.00 93.81 83 LEU A O 1
ATOM 648 N N . ARG A 1 84 ? 4.815 4.036 -5.981 1.00 91.19 84 ARG A N 1
ATOM 649 C CA . ARG A 1 84 ? 5.208 2.650 -6.292 1.00 91.19 84 ARG A CA 1
ATOM 650 C C . ARG A 1 84 ? 4.689 2.205 -7.652 1.00 91.19 84 ARG A C 1
ATOM 652 O O . ARG A 1 84 ? 5.420 1.539 -8.382 1.00 91.19 84 ARG A O 1
ATOM 659 N N . LEU A 1 85 ? 3.454 2.571 -7.992 1.00 90.19 85 LEU A N 1
ATOM 660 C CA . LEU A 1 85 ? 2.868 2.276 -9.294 1.00 90.19 85 LEU A CA 1
ATOM 661 C C . LEU A 1 85 ? 3.665 2.945 -10.418 1.00 90.19 85 LEU A C 1
ATOM 663 O O . LEU A 1 85 ? 4.002 2.277 -11.394 1.00 90.19 85 LEU A O 1
ATOM 667 N N . GLU A 1 86 ? 4.012 4.226 -10.269 1.00 91.38 86 GLU A N 1
ATOM 668 C CA . GLU A 1 86 ? 4.848 4.937 -11.241 1.00 91.38 86 GLU A CA 1
ATOM 669 C C . GLU A 1 86 ? 6.200 4.238 -11.426 1.00 91.38 86 GLU A C 1
ATOM 671 O O . GLU A 1 86 ? 6.599 3.950 -12.556 1.00 91.38 86 GLU A O 1
ATOM 676 N N . GLY A 1 87 ? 6.880 3.908 -10.323 1.00 88.19 87 GLY A N 1
ATOM 677 C CA . GLY A 1 87 ? 8.150 3.182 -10.361 1.00 88.19 87 GLY A CA 1
ATOM 678 C C . GLY A 1 87 ? 8.034 1.843 -11.092 1.00 88.19 87 GLY A C 1
ATOM 679 O O . GLY A 1 87 ? 8.819 1.560 -11.992 1.00 88.19 87 GLY A O 1
ATOM 680 N N . ALA A 1 88 ? 7.004 1.052 -10.786 1.00 89.06 88 ALA A N 1
ATOM 681 C CA . ALA A 1 88 ? 6.780 -0.242 -11.426 1.00 89.06 88 ALA A CA 1
ATOM 682 C C . ALA A 1 88 ? 6.492 -0.125 -12.933 1.00 89.06 88 ALA A C 1
ATOM 684 O O . ALA A 1 88 ? 6.955 -0.950 -13.724 1.00 89.06 88 ALA A O 1
ATOM 685 N N . LEU A 1 89 ? 5.731 0.894 -13.345 1.00 90.00 89 LEU A N 1
ATOM 686 C CA . LEU A 1 89 ? 5.463 1.169 -14.757 1.00 90.00 89 LEU A CA 1
ATOM 687 C C . LEU A 1 89 ? 6.729 1.617 -15.489 1.00 90.00 89 LEU A C 1
ATOM 689 O O . LEU A 1 89 ? 6.961 1.175 -16.613 1.00 90.00 89 LEU A O 1
ATOM 693 N N . ARG A 1 90 ? 7.562 2.441 -14.848 1.00 88.38 90 ARG A N 1
ATOM 694 C CA . ARG A 1 90 ? 8.858 2.872 -15.382 1.00 88.38 90 ARG A CA 1
ATOM 695 C C . ARG A 1 90 ? 9.800 1.689 -15.580 1.00 88.38 90 ARG A C 1
ATOM 697 O O . ARG A 1 90 ? 10.348 1.544 -16.668 1.00 88.38 90 ARG A O 1
ATOM 704 N N . ASP A 1 91 ? 9.927 0.820 -14.581 1.00 86.75 91 ASP A N 1
ATOM 705 C CA . ASP A 1 91 ? 10.757 -0.386 -14.669 1.00 86.75 91 ASP A CA 1
ATOM 706 C C . ASP A 1 91 ? 10.297 -1.281 -15.830 1.00 86.75 91 ASP A C 1
ATOM 708 O O . ASP A 1 91 ? 11.098 -1.696 -16.671 1.00 86.75 91 ASP A O 1
ATOM 712 N N . ARG A 1 92 ? 8.981 -1.510 -15.939 1.00 87.94 92 ARG A N 1
ATOM 713 C CA . ARG A 1 92 ? 8.387 -2.292 -17.033 1.00 87.94 92 ARG A CA 1
ATOM 714 C C . ARG A 1 92 ? 8.623 -1.654 -18.401 1.00 87.94 92 ARG A C 1
ATOM 716 O O . ARG A 1 92 ? 8.873 -2.360 -19.376 1.00 87.94 92 ARG A O 1
ATOM 723 N N . PHE A 1 93 ? 8.525 -0.334 -18.486 1.00 89.44 93 PHE A N 1
ATOM 724 C CA . PHE A 1 93 ? 8.757 0.407 -19.718 1.00 89.44 93 PHE A CA 1
ATOM 725 C C . PHE A 1 93 ? 10.219 0.312 -20.170 1.00 89.44 93 PHE A C 1
ATOM 727 O O . PHE A 1 93 ? 10.476 0.004 -21.334 1.00 89.44 93 PHE A O 1
ATOM 734 N N . VAL A 1 94 ? 11.174 0.497 -19.253 1.00 89.44 94 VAL A N 1
ATOM 735 C CA . VAL A 1 94 ? 12.611 0.353 -19.537 1.00 89.44 94 VAL A CA 1
ATOM 736 C C . VAL A 1 94 ? 12.929 -1.065 -20.006 1.00 89.44 94 VAL A C 1
ATOM 738 O O . VAL A 1 94 ? 13.646 -1.237 -20.991 1.00 89.44 94 VAL A O 1
ATOM 741 N N . GLN A 1 95 ? 12.351 -2.081 -19.358 1.00 88.50 95 GLN A N 1
ATOM 742 C CA . GLN A 1 95 ? 12.497 -3.472 -19.785 1.00 88.50 95 GLN A CA 1
ATOM 743 C C . GLN A 1 95 ? 11.956 -3.697 -21.204 1.00 88.50 95 GLN A C 1
ATOM 745 O O . GLN A 1 95 ? 12.606 -4.360 -22.007 1.00 88.50 95 GLN A O 1
ATOM 750 N N . TRP A 1 96 ? 10.781 -3.148 -21.520 1.00 89.06 96 TRP A N 1
ATOM 751 C CA . TRP A 1 96 ? 10.141 -3.314 -22.826 1.00 89.06 96 TRP A CA 1
ATOM 752 C C . TRP A 1 96 ? 10.956 -2.702 -23.975 1.00 89.06 96 TRP A C 1
ATOM 754 O O . TRP A 1 96 ? 11.079 -3.327 -25.026 1.00 89.06 96 TRP A O 1
ATOM 764 N N . CYS A 1 97 ? 11.536 -1.517 -23.777 1.00 90.81 97 CYS A N 1
ATOM 7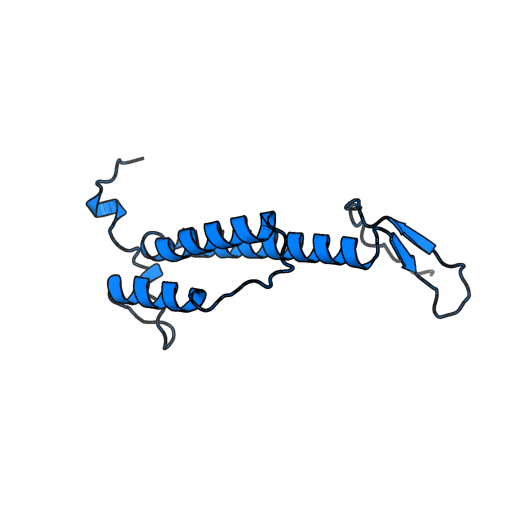65 C CA . CYS A 1 97 ? 12.338 -0.839 -24.802 1.00 90.81 97 CYS A CA 1
ATOM 766 C C . CYS A 1 97 ? 13.836 -1.201 -24.766 1.00 90.81 97 CYS A C 1
ATOM 768 O O . CYS A 1 97 ? 14.617 -0.675 -25.552 1.00 90.81 97 CYS A O 1
ATOM 770 N N . GLY A 1 98 ? 14.275 -2.066 -23.845 1.00 91.38 98 GLY A N 1
ATOM 771 C CA . GLY A 1 98 ? 15.694 -2.411 -23.697 1.00 91.38 98 GLY A CA 1
ATOM 772 C C . GLY A 1 98 ? 16.582 -1.222 -23.306 1.00 91.38 98 GLY A C 1
ATOM 773 O O . GLY A 1 98 ? 17.773 -1.221 -23.606 1.00 91.38 98 GLY A O 1
ATOM 774 N N . GLY A 1 99 ? 16.008 -0.202 -22.661 1.00 90.38 99 GLY A N 1
ATOM 775 C CA . GLY A 1 99 ? 16.718 1.000 -22.218 1.00 90.38 99 GLY A CA 1
ATOM 776 C C . GLY A 1 99 ? 16.910 2.091 -23.274 1.00 90.38 99 GLY A C 1
ATOM 777 O O . GLY A 1 99 ? 17.445 3.145 -22.937 1.00 90.38 99 GLY A O 1
ATOM 778 N N . SER A 1 100 ? 16.442 1.911 -24.514 1.00 91.00 100 SER A N 1
ATOM 779 C CA . SER A 1 100 ? 16.498 2.965 -25.534 1.00 91.00 100 SER A CA 1
ATOM 780 C C . SER A 1 100 ? 15.217 3.046 -26.358 1.00 91.00 100 SER A C 1
ATOM 782 O O . SER A 1 100 ? 14.621 2.034 -26.710 1.00 91.00 100 SER A O 1
ATOM 784 N N . MET A 1 101 ? 14.796 4.265 -26.690 1.00 90.81 101 MET A N 1
ATOM 785 C CA . MET A 1 101 ? 13.695 4.509 -27.618 1.00 90.81 101 MET A CA 1
ATOM 786 C C . MET A 1 101 ? 14.190 5.228 -28.859 1.00 90.81 101 MET A C 1
ATOM 788 O O . MET A 1 101 ? 14.828 6.272 -28.750 1.00 90.81 101 MET A O 1
ATOM 792 N N . THR A 1 102 ? 13.825 4.705 -30.026 1.00 89.81 102 THR A N 1
ATOM 793 C CA . THR A 1 102 ? 14.030 5.373 -31.311 1.00 89.81 102 THR A CA 1
ATOM 794 C C . THR A 1 102 ? 12.761 6.118 -31.705 1.00 89.81 102 THR A C 1
ATOM 796 O O . THR A 1 102 ? 11.670 5.550 -31.720 1.00 89.81 102 THR A O 1
ATOM 799 N N . PHE A 1 103 ? 12.917 7.399 -32.010 1.00 89.44 103 PHE A N 1
ATOM 800 C CA . PHE A 1 103 ? 11.881 8.284 -32.514 1.00 89.44 103 PHE A CA 1
ATOM 801 C C . PHE A 1 103 ? 12.118 8.521 -33.999 1.00 89.44 103 PHE A C 1
ATOM 803 O O . PHE A 1 103 ? 13.240 8.817 -34.418 1.00 89.44 103 PHE A O 1
ATOM 810 N N . GLU A 1 104 ? 11.052 8.415 -34.780 1.00 91.50 104 GLU A N 1
ATOM 811 C CA . GLU A 1 104 ? 11.068 8.667 -36.214 1.00 91.50 104 GLU A CA 1
ATOM 812 C C . GLU A 1 104 ? 10.203 9.884 -36.520 1.00 91.50 104 GLU A C 1
ATOM 814 O O . GLU A 1 104 ? 9.109 10.045 -35.972 1.00 91.50 104 GLU A O 1
ATOM 819 N N . ASP A 1 105 ? 10.703 10.755 -37.392 1.00 88.88 105 ASP A N 1
ATOM 820 C CA . ASP A 1 105 ? 9.900 11.849 -37.912 1.00 88.88 105 ASP A CA 1
ATOM 821 C C . ASP A 1 105 ? 8.893 11.306 -38.927 1.00 88.88 105 ASP A C 1
ATOM 823 O O . ASP A 1 105 ? 9.265 10.720 -39.943 1.00 88.88 105 ASP A O 1
ATOM 827 N N . VAL A 1 106 ? 7.608 11.555 -38.675 1.00 89.2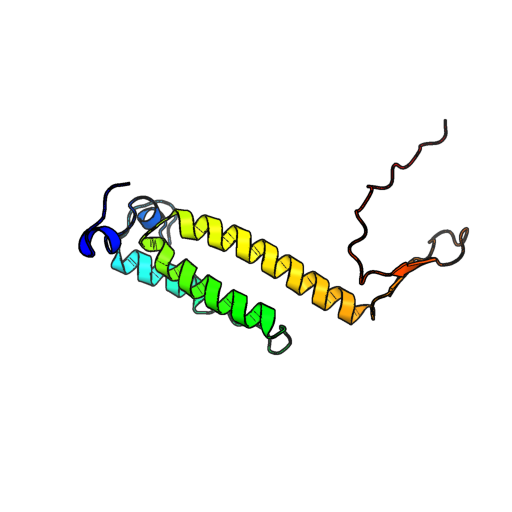5 106 VAL A N 1
ATOM 828 C CA . VAL A 1 106 ? 6.514 11.124 -39.555 1.00 89.25 106 VAL A CA 1
ATOM 829 C C . VAL A 1 106 ? 6.645 11.747 -40.948 1.00 89.25 106 VAL A C 1
ATOM 831 O O . VAL A 1 106 ? 6.266 11.121 -41.936 1.00 89.25 106 VAL A O 1
ATOM 834 N N . ALA A 1 107 ? 7.197 12.961 -41.048 1.00 91.12 107 ALA A N 1
ATOM 835 C CA . ALA A 1 107 ? 7.415 13.627 -42.328 1.00 91.12 107 ALA A CA 1
ATOM 836 C C . ALA A 1 107 ? 8.669 13.122 -43.073 1.00 91.12 107 ALA A C 1
ATOM 838 O O . ALA A 1 107 ? 8.872 13.489 -44.231 1.00 91.12 107 ALA A O 1
ATOM 839 N N . GLY A 1 108 ? 9.507 12.291 -42.438 1.00 87.19 108 GLY A N 1
ATOM 840 C CA . GLY A 1 108 ? 10.758 11.776 -43.006 1.00 87.19 108 GLY A CA 1
ATOM 841 C C . GLY A 1 108 ? 11.820 12.850 -43.265 1.00 87.19 108 GLY A C 1
ATOM 842 O O . GLY A 1 108 ? 12.764 12.618 -44.018 1.00 87.19 108 GLY A O 1
ATOM 843 N N . THR A 1 109 ? 11.661 14.038 -42.681 1.00 90.38 109 THR A N 1
ATOM 844 C CA . THR A 1 109 ? 12.559 15.185 -42.856 1.00 90.38 109 THR A CA 1
ATOM 845 C C . THR A 1 109 ? 13.780 15.132 -41.947 1.00 90.38 109 THR A C 1
ATOM 847 O O . THR A 1 109 ? 14.814 15.710 -42.281 1.00 90.38 109 THR A O 1
ATOM 850 N N . LEU A 1 110 ? 13.686 14.421 -40.821 1.00 89.19 110 LEU A N 1
ATOM 851 C CA . LEU A 1 110 ? 14.784 14.234 -39.877 1.00 89.19 110 LEU A CA 1
ATOM 852 C C . LEU A 1 110 ? 15.210 12.761 -39.805 1.00 89.19 110 LEU A C 1
ATOM 854 O O . LEU A 1 110 ? 14.362 11.870 -39.902 1.00 89.19 110 LEU A O 1
ATOM 858 N N . PRO A 1 111 ? 16.514 12.482 -39.612 1.00 89.25 111 PRO A N 1
ATOM 859 C CA . PRO A 1 111 ? 16.970 11.125 -39.347 1.00 89.25 111 PRO A CA 1
ATOM 860 C C . PRO A 1 111 ? 16.413 10.619 -38.003 1.00 89.25 111 PRO A C 1
ATOM 862 O O . PRO A 1 111 ? 16.186 11.430 -37.099 1.00 89.25 111 PRO A O 1
ATOM 865 N N . PRO A 1 112 ? 16.237 9.294 -37.834 1.00 90.44 112 PRO A N 1
ATOM 866 C CA . PRO A 1 112 ? 15.810 8.716 -36.567 1.00 90.44 112 PRO A CA 1
ATOM 867 C C . PRO A 1 112 ? 16.732 9.121 -35.415 1.00 90.44 112 PRO A C 1
ATOM 869 O O . PRO A 1 112 ? 17.958 9.139 -35.553 1.00 90.44 112 PRO A O 1
ATOM 872 N N . TYR A 1 113 ? 16.134 9.417 -34.267 1.00 89.00 113 TYR A N 1
ATOM 873 C CA . TYR A 1 113 ? 16.841 9.817 -33.056 1.00 89.00 113 TYR A CA 1
ATOM 874 C C . TYR A 1 113 ? 16.599 8.794 -31.948 1.00 89.00 113 TYR A C 1
ATOM 876 O O . TYR A 1 113 ? 15.451 8.494 -31.630 1.00 89.00 113 TYR A O 1
ATOM 884 N N . SER A 1 114 ? 17.669 8.282 -31.338 1.00 89.62 114 SER A N 1
ATOM 885 C CA . SER A 1 114 ? 17.571 7.366 -30.197 1.00 89.62 114 SER A CA 1
ATOM 886 C C . SER A 1 114 ? 17.887 8.079 -28.885 1.00 89.62 114 SER A C 1
ATOM 888 O O . SER A 1 114 ? 18.943 8.696 -28.748 1.00 89.62 114 SER A O 1
ATOM 890 N N . ALA A 1 115 ? 16.990 7.950 -27.910 1.0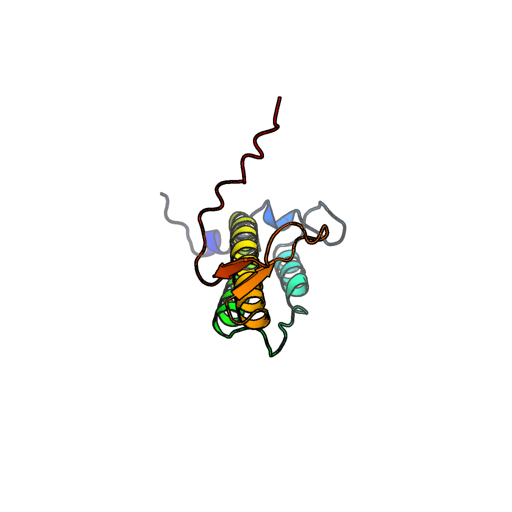0 87.56 115 ALA A N 1
ATOM 891 C CA . ALA A 1 115 ? 17.179 8.430 -26.546 1.00 87.56 115 ALA A CA 1
ATOM 892 C C . ALA A 1 115 ? 17.467 7.264 -25.591 1.00 87.56 115 ALA A C 1
ATOM 894 O O . ALA A 1 115 ? 16.880 6.186 -25.723 1.00 87.56 115 ALA A O 1
ATOM 895 N N . ASP A 1 116 ? 18.347 7.492 -24.615 1.00 88.00 116 ASP A N 1
ATOM 896 C CA . ASP A 1 116 ? 18.482 6.635 -23.434 1.00 88.00 116 ASP A CA 1
ATOM 897 C C . ASP A 1 116 ? 17.353 6.969 -22.452 1.00 88.00 116 ASP A C 1
ATOM 899 O O . ASP A 1 116 ? 17.150 8.133 -22.102 1.00 88.00 116 ASP A O 1
ATOM 903 N N . VAL A 1 117 ? 16.607 5.949 -22.027 1.00 87.62 117 VAL A N 1
ATOM 904 C CA . VAL A 1 117 ? 15.485 6.093 -21.086 1.00 87.62 117 VAL A CA 1
ATOM 905 C C . VAL A 1 117 ? 15.767 5.461 -19.721 1.00 87.62 117 VAL A C 1
ATOM 907 O O . VAL A 1 117 ? 14.892 5.445 -18.855 1.00 87.62 117 VAL A O 1
ATOM 910 N N . THR A 1 118 ? 16.981 4.943 -19.508 1.00 83.50 118 THR A N 1
ATOM 911 C CA . THR A 1 118 ? 17.413 4.380 -18.219 1.00 83.50 118 THR A CA 1
ATOM 912 C C . THR A 1 118 ? 17.724 5.459 -17.186 1.00 83.50 118 THR A C 1
ATOM 914 O O . THR A 1 118 ? 17.607 5.224 -15.982 1.00 83.50 118 THR A O 1
ATOM 917 N N . THR A 1 119 ? 18.071 6.663 -17.642 1.00 77.19 119 THR A N 1
ATOM 918 C CA . THR A 1 119 ? 18.288 7.823 -16.784 1.00 77.19 119 THR A CA 1
ATOM 919 C C . THR A 1 119 ? 17.053 8.721 -16.795 1.00 77.19 119 THR A C 1
ATOM 921 O O . THR A 1 119 ? 16.550 9.069 -17.866 1.00 77.19 119 THR A O 1
ATOM 924 N N . PRO A 1 120 ? 16.528 9.132 -15.623 1.00 60.09 120 PRO A N 1
ATOM 925 C CA . PRO A 1 120 ? 15.520 10.175 -15.582 1.00 60.09 120 PRO A CA 1
ATOM 926 C C . PRO A 1 120 ? 16.182 11.468 -1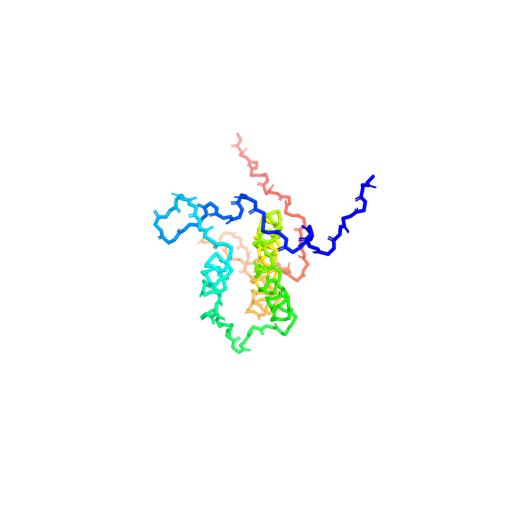6.057 1.00 60.09 120 PRO A C 1
ATOM 928 O O . PRO A 1 120 ? 16.847 12.164 -15.291 1.00 60.09 120 PRO A O 1
ATOM 931 N N . GLN A 1 121 ? 16.026 11.783 -17.341 1.00 55.16 121 GLN A N 1
ATOM 932 C CA . GLN A 1 121 ? 16.314 13.122 -17.813 1.00 55.16 121 GLN A CA 1
ATOM 933 C C . GLN A 1 121 ? 15.354 14.049 -17.075 1.00 55.16 121 GLN A C 1
ATOM 935 O O . GLN A 1 121 ? 14.142 13.826 -17.070 1.00 55.16 121 GLN A O 1
ATOM 940 N N . SER A 1 122 ? 15.889 15.076 -16.414 1.00 44.72 122 SER A N 1
ATOM 941 C CA . SER A 1 122 ? 15.087 16.223 -16.012 1.00 44.72 122 SER A CA 1
ATOM 942 C C . SER A 1 122 ? 14.382 16.704 -17.273 1.00 44.72 122 SER A C 1
ATOM 944 O O . SER A 1 122 ? 15.032 17.263 -18.159 1.00 44.72 122 SER A O 1
ATOM 946 N N . VAL A 1 123 ? 13.088 16.405 -17.392 1.00 42.38 123 VAL A N 1
ATOM 947 C CA . VAL A 1 123 ? 12.273 16.831 -18.523 1.00 42.38 123 VAL A CA 1
ATOM 948 C C . VAL A 1 123 ? 12.203 18.349 -18.438 1.00 42.38 123 VAL A C 1
ATOM 950 O O . VAL A 1 123 ? 11.341 18.925 -17.782 1.00 42.38 123 VAL A O 1
ATOM 953 N N . SER A 1 124 ? 13.165 19.008 -19.075 1.00 39.00 124 SER A N 1
ATOM 954 C CA . SER A 1 124 ? 12.994 20.376 -19.522 1.00 39.00 124 SER A CA 1
ATOM 955 C C . SER A 1 124 ? 11.928 20.255 -20.590 1.00 39.00 124 SER A C 1
ATOM 957 O O . SER A 1 124 ? 12.213 19.774 -21.685 1.00 39.00 124 SER A O 1
ATOM 959 N N . VAL A 1 125 ? 10.677 20.539 -20.222 1.00 38.75 125 VAL A N 1
ATOM 960 C CA . VAL A 1 125 ? 9.558 20.581 -21.163 1.00 38.75 125 VAL A CA 1
ATOM 961 C C . VAL A 1 125 ? 10.056 21.349 -22.379 1.00 38.75 125 VAL A C 1
ATOM 963 O O . VAL A 1 125 ? 10.492 22.492 -22.233 1.00 38.75 125 VAL A O 1
ATOM 966 N N . PHE A 1 126 ? 10.097 20.682 -23.535 1.00 39.31 126 PHE A N 1
ATOM 967 C CA . PHE A 1 126 ? 10.529 21.277 -24.791 1.00 39.31 126 PHE A CA 1
ATOM 968 C C . PHE A 1 126 ? 9.792 22.608 -24.957 1.00 39.31 126 PHE A C 1
ATOM 970 O O . PHE A 1 126 ? 8.585 22.637 -25.198 1.00 39.31 126 PHE A O 1
ATOM 977 N N . SER A 1 127 ? 10.515 23.715 -24.784 1.00 39.59 127 SER A N 1
ATOM 978 C CA . SER A 1 127 ? 10.044 25.021 -25.212 1.00 39.59 127 SER A CA 1
ATOM 979 C C . SER A 1 127 ? 10.042 24.965 -26.730 1.00 39.59 127 SER A C 1
ATOM 981 O O . SER A 1 127 ? 11.090 25.065 -27.370 1.00 39.59 127 SER A O 1
ATOM 983 N N . VAL A 1 128 ? 8.875 24.695 -27.308 1.00 39.75 128 VAL A N 1
ATOM 984 C CA . VAL A 1 128 ? 8.670 24.816 -28.746 1.00 39.75 128 VAL A CA 1
ATOM 985 C C . VAL A 1 128 ? 8.735 26.309 -29.047 1.00 39.75 128 VAL A C 1
ATOM 987 O O . VAL A 1 128 ? 7.756 27.036 -28.879 1.00 39.75 128 VAL A O 1
ATOM 990 N N . ALA A 1 129 ? 9.917 26.788 -29.432 1.00 43.50 129 ALA A N 1
ATOM 991 C CA . ALA A 1 129 ? 10.057 28.113 -30.004 1.00 43.50 129 ALA A CA 1
ATOM 992 C C . ALA A 1 129 ? 9.222 28.147 -31.291 1.00 43.50 129 ALA A C 1
ATOM 994 O O . ALA A 1 129 ? 9.552 27.490 -32.277 1.00 43.50 129 ALA A O 1
ATOM 995 N N . SER A 1 130 ? 8.105 28.873 -31.254 1.00 36.28 130 SER A N 1
ATOM 996 C CA . SER A 1 130 ? 7.352 29.212 -32.460 1.00 36.28 130 SER A CA 1
ATOM 997 C C . SER A 1 130 ? 8.206 30.154 -33.315 1.00 36.28 130 SER A C 1
ATOM 999 O O . SER A 1 130 ? 8.684 31.157 -32.777 1.00 36.28 130 SER A O 1
ATOM 1001 N N . PRO A 1 131 ? 8.419 29.875 -34.611 1.00 47.28 131 PRO A N 1
ATOM 1002 C CA . PRO A 1 131 ? 9.033 30.843 -35.504 1.00 47.28 131 PRO A CA 1
ATOM 1003 C C . PRO A 1 131 ? 8.009 31.940 -35.828 1.00 47.28 131 PRO A C 1
ATOM 1005 O O . PRO A 1 131 ? 6.889 31.641 -36.249 1.00 47.28 131 PRO A O 1
ATOM 1008 N N . GLY A 1 132 ? 8.389 33.192 -35.572 1.00 47.00 132 GLY A N 1
ATOM 1009 C CA . GLY A 1 132 ? 7.722 34.389 -36.093 1.00 47.00 132 GLY A CA 1
ATOM 1010 C C . GLY A 1 132 ? 8.355 34.863 -37.392 1.00 47.00 132 GLY A C 1
ATOM 1011 O O . GLY A 1 132 ? 9.491 34.422 -37.685 1.00 47.00 132 GLY A O 1
#

Foldseek 3Di:
DDDDDPVLLPDFDQVL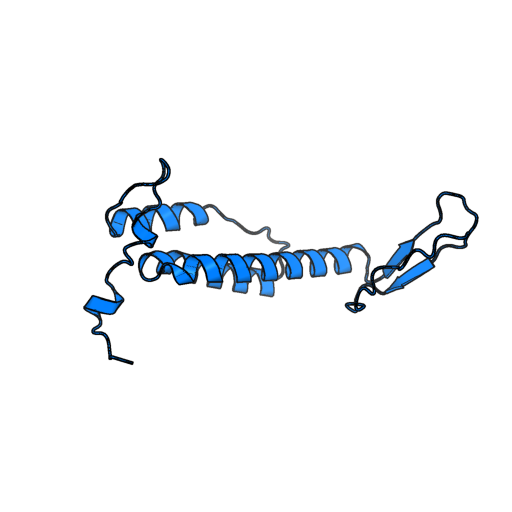QQQDPVGGDGDDLVVSLVVQLVVCVPDDDDPPQDPVLVVLVVVLSVLSSSCRSPVVSVVVSVVVNVVSVVVRVLVVVCVVCVQKDWDADPVNPDDIDIDGSPDPDPCPPPPPPDDD

Sequence (132 aa):
MEIQSLEQLQAADRTSLAFTPYGLGRMEPGDAARFQQNQIASCKLSADVPERTRGAFEELTKLFAQGVLCYSLYTRVQDDAMLRLEGALRDRFVQWCGGSMTFEDVAGTLPPYSADVTTPQSVSVFSVASPG

Radius of gyration: 22.77 Å; Cα contacts (8 Å, |Δi|>4): 105; chains: 1; bounding box: 42×48×70 Å

Mean predicted aligned error: 8.08 Å

pLDDT: mean 87.4, std 14.93, range [36.28, 97.06]